Protein AF-A0A2L1C9D6-F1 (afdb_monomer_lite)

pLDDT: mean 70.88, std 12.67, range [43.53, 88.31]

Sequence (64 aa):
MENSNQNIEKTYETIYKILAGVEKEVLEKTGRKVLGMGITWDEEDFFMSVNMGVYQDVKLNIEE

Secondary structure (DSSP, 8-state):
--HHHHHHHHHHHHHHHHHHHHHHHHHHHHSEEE---EEEE-SS-EEEE--TT-EEE-------

Radius of gyration: 15.69 Å; chains: 1; bounding box: 38×18×48 Å

Foldseek 3Di:
DPPPVVVVVVVVVVVVVVVVVVQVVCCVVPVKGAQDWDWDDDPVDTDTDRDPPGIDRDPPPPDD

Structure (mmCIF, N/CA/C/O backbone):
data_AF-A0A2L1C9D6-F1
#
_entry.id   AF-A0A2L1C9D6-F1
#
loop_
_atom_site.group_PDB
_atom_site.id
_atom_site.type_symbol
_atom_site.label_atom_id
_atom_site.label_alt_id
_atom_site.label_comp_id
_atom_site.label_asym_id
_atom_site.label_entity_id
_atom_site.label_seq_id
_atom_site.pdbx_PDB_ins_code
_atom_site.Cartn_x
_atom_site.Cartn_y
_atom_site.Cartn_z
_atom_site.occupancy
_atom_site.B_iso_or_equiv
_atom_site.auth_seq_id
_atom_site.auth_comp_id
_atom_site.auth_asym_id
_atom_site.auth_atom_id
_atom_site.pdbx_PDB_model_num
ATOM 1 N N . MET A 1 1 ? 26.133 -8.653 -18.894 1.00 50.53 1 MET A N 1
ATOM 2 C CA . MET A 1 1 ? 24.803 -9.074 -18.395 1.00 50.53 1 MET A CA 1
ATOM 3 C C . MET A 1 1 ? 24.528 -8.570 -16.966 1.00 50.53 1 MET A C 1
ATOM 5 O O . MET A 1 1 ? 23.688 -9.136 -16.290 1.00 50.53 1 MET A O 1
ATOM 9 N N . GLU A 1 2 ? 25.143 -7.466 -16.514 1.00 49.56 2 GLU A N 1
ATOM 10 C CA . GLU A 1 2 ? 24.981 -6.963 -15.128 1.00 49.56 2 GLU A CA 1
ATOM 11 C C . GLU A 1 2 ? 23.999 -5.781 -14.981 1.00 49.56 2 GLU A C 1
ATOM 13 O O . GLU A 1 2 ? 23.670 -5.400 -13.865 1.00 49.56 2 GLU A O 1
ATOM 18 N N . ASN A 1 3 ? 23.463 -5.230 -16.079 1.00 53.38 3 ASN A N 1
ATOM 19 C CA . ASN A 1 3 ? 22.612 -4.025 -16.036 1.00 53.38 3 ASN A CA 1
ATOM 20 C C . ASN A 1 3 ? 21.110 -4.286 -15.781 1.00 53.38 3 ASN A C 1
ATOM 22 O O . ASN A 1 3 ? 20.403 -3.375 -15.364 1.00 53.38 3 ASN A O 1
ATOM 26 N N . SER A 1 4 ? 20.596 -5.501 -16.016 1.00 56.81 4 SER A N 1
ATOM 27 C CA . SER A 1 4 ? 19.156 -5.784 -15.846 1.00 56.81 4 SER A CA 1
ATOM 28 C C . SER A 1 4 ? 18.737 -5.955 -14.386 1.00 56.81 4 SER A C 1
ATOM 30 O O . SER A 1 4 ? 17.660 -5.501 -14.012 1.00 56.81 4 SER A O 1
ATOM 32 N N . ASN A 1 5 ? 19.579 -6.565 -13.547 1.00 58.94 5 ASN A N 1
ATOM 33 C CA . ASN A 1 5 ? 19.193 -6.885 -12.169 1.00 58.94 5 ASN A CA 1
ATOM 34 C C . ASN A 1 5 ? 19.086 -5.632 -11.285 1.00 58.94 5 ASN A C 1
ATOM 36 O O . ASN A 1 5 ? 18.128 -5.509 -10.530 1.00 58.94 5 ASN A O 1
ATOM 40 N N . GLN A 1 6 ? 19.990 -4.658 -11.442 1.00 59.62 6 GLN A N 1
ATOM 41 C CA . GLN A 1 6 ? 19.941 -3.406 -10.671 1.00 59.62 6 GLN A CA 1
ATOM 42 C C . GLN A 1 6 ? 18.730 -2.526 -11.017 1.00 59.62 6 GLN A C 1
ATOM 44 O O . GLN A 1 6 ? 18.218 -1.815 -10.152 1.00 59.62 6 GLN A O 1
ATOM 49 N N . ASN A 1 7 ? 18.256 -2.558 -12.266 1.00 67.19 7 ASN A N 1
ATOM 50 C CA . ASN A 1 7 ? 17.047 -1.826 -12.652 1.00 67.19 7 ASN A CA 1
ATOM 51 C C . ASN A 1 7 ? 15.792 -2.459 -12.046 1.00 67.19 7 ASN A C 1
ATOM 53 O O . ASN A 1 7 ? 14.932 -1.742 -11.547 1.00 67.19 7 ASN A O 1
ATOM 57 N N . ILE A 1 8 ? 15.719 -3.791 -12.021 1.00 67.69 8 ILE A N 1
ATOM 58 C CA . ILE A 1 8 ? 14.609 -4.523 -11.402 1.00 67.69 8 ILE A CA 1
ATOM 59 C C . ILE A 1 8 ? 14.552 -4.258 -9.888 1.00 67.69 8 ILE A C 1
ATOM 61 O O . ILE A 1 8 ? 13.480 -3.979 -9.355 1.00 67.69 8 ILE A O 1
ATOM 65 N N . GLU A 1 9 ? 15.695 -4.271 -9.197 1.00 76.00 9 GLU A N 1
ATOM 66 C CA . GLU A 1 9 ? 15.770 -3.977 -7.757 1.00 76.00 9 GLU A CA 1
ATOM 67 C C . GLU A 1 9 ? 15.276 -2.561 -7.424 1.00 76.00 9 GLU A C 1
ATOM 69 O O . GLU A 1 9 ? 14.433 -2.392 -6.540 1.00 76.00 9 GLU A O 1
ATOM 74 N N . LYS A 1 10 ? 15.716 -1.546 -8.179 1.00 77.69 10 LYS A N 1
ATOM 75 C CA . LYS A 1 10 ? 15.256 -0.156 -7.998 1.00 77.69 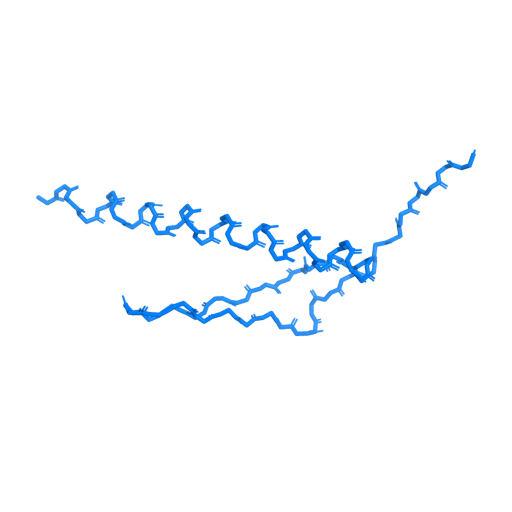10 LYS A CA 1
ATOM 76 C C . LYS A 1 10 ? 13.758 0.011 -8.252 1.00 77.69 10 LYS A C 1
ATOM 78 O O . LYS A 1 10 ? 13.094 0.780 -7.548 1.00 77.69 10 LYS A O 1
ATOM 83 N N . THR A 1 11 ? 13.216 -0.702 -9.239 1.00 76.75 11 THR A N 1
ATOM 84 C CA . THR A 1 11 ? 11.776 -0.710 -9.518 1.00 76.75 11 THR A CA 1
ATOM 85 C C . THR A 1 11 ? 10.999 -1.304 -8.345 1.00 76.75 11 THR A C 1
ATOM 87 O O . THR A 1 11 ? 10.042 -0.685 -7.877 1.00 76.75 11 THR A O 1
ATOM 90 N N . TYR A 1 12 ? 11.445 -2.435 -7.789 1.00 80.75 12 TYR A N 1
ATOM 91 C CA . TYR A 1 12 ? 10.810 -3.021 -6.607 1.00 80.75 12 TYR A CA 1
ATOM 92 C C . TYR A 1 12 ? 10.881 -2.104 -5.384 1.00 80.75 12 TYR A C 1
ATOM 94 O O . TYR A 1 12 ? 9.867 -1.917 -4.715 1.00 80.75 12 TYR A O 1
ATOM 102 N N . GLU A 1 13 ? 12.027 -1.479 -5.103 1.00 84.44 13 GLU A N 1
ATOM 103 C CA . GLU A 1 13 ? 12.142 -0.514 -4.000 1.00 84.44 13 GLU A CA 1
ATOM 104 C C . GLU A 1 13 ? 11.161 0.656 -4.139 1.00 84.44 13 GLU A C 1
ATOM 106 O O . GLU A 1 13 ? 10.577 1.109 -3.152 1.00 84.44 13 GLU A O 1
ATOM 111 N N . THR A 1 14 ? 10.976 1.147 -5.365 1.00 83.62 14 THR A N 1
ATOM 112 C CA . THR A 1 14 ? 10.042 2.238 -5.660 1.00 83.62 14 THR A CA 1
ATOM 113 C C . THR A 1 14 ? 8.605 1.787 -5.413 1.00 83.62 14 THR A C 1
ATOM 115 O O . THR A 1 14 ? 7.869 2.459 -4.692 1.00 83.62 14 THR A O 1
ATOM 118 N N . ILE A 1 15 ? 8.237 0.605 -5.912 1.00 81.44 15 ILE A N 1
ATOM 119 C CA . ILE A 1 15 ? 6.930 -0.017 -5.678 1.00 81.44 15 ILE A CA 1
ATOM 120 C C . ILE A 1 15 ? 6.647 -0.167 -4.176 1.00 81.44 15 ILE A C 1
ATOM 122 O O . ILE A 1 15 ? 5.595 0.268 -3.706 1.00 81.44 15 ILE A O 1
ATOM 126 N N . TYR A 1 16 ? 7.590 -0.710 -3.401 1.00 83.31 16 TYR A N 1
ATOM 127 C CA . TYR A 1 16 ? 7.411 -0.890 -1.958 1.00 83.31 16 TYR A CA 1
ATOM 128 C C . TYR A 1 16 ? 7.187 0.431 -1.220 1.00 83.31 16 TYR A C 1
ATOM 130 O O . TYR A 1 16 ? 6.336 0.499 -0.332 1.00 83.31 16 TYR A O 1
ATOM 138 N N . LYS A 1 17 ? 7.908 1.495 -1.594 1.00 86.31 17 LYS A N 1
ATOM 139 C CA . LYS A 1 17 ? 7.720 2.827 -0.998 1.00 86.31 17 LYS A CA 1
ATOM 140 C C . LYS A 1 17 ? 6.329 3.384 -1.276 1.00 86.31 17 LYS A C 1
ATOM 142 O O . LYS A 1 17 ? 5.716 3.945 -0.369 1.00 86.31 17 LYS A O 1
ATOM 147 N N . ILE A 1 18 ? 5.832 3.220 -2.501 1.00 83.25 18 ILE A N 1
ATOM 148 C CA . ILE A 1 18 ? 4.496 3.691 -2.870 1.00 83.25 18 ILE A CA 1
ATOM 149 C C . ILE A 1 18 ? 3.432 2.907 -2.087 1.00 83.25 18 ILE A C 1
ATOM 151 O O . ILE A 1 18 ? 2.570 3.523 -1.462 1.00 83.25 18 ILE A O 1
ATOM 155 N N . LEU A 1 19 ? 3.530 1.572 -2.049 1.00 83.50 19 LEU A N 1
ATOM 156 C CA . LEU A 1 19 ? 2.602 0.718 -1.299 1.00 83.50 19 LEU A CA 1
ATOM 157 C C . LEU A 1 19 ? 2.539 1.099 0.185 1.00 83.50 19 LEU A C 1
ATOM 159 O O . LEU A 1 19 ? 1.451 1.314 0.712 1.00 83.50 19 LEU A O 1
ATOM 163 N N . ALA A 1 20 ? 3.692 1.261 0.838 1.00 85.75 20 ALA A N 1
ATOM 164 C CA . ALA A 1 20 ? 3.753 1.663 2.243 1.00 85.75 20 ALA A CA 1
ATOM 165 C C . ALA A 1 20 ? 3.115 3.044 2.490 1.00 85.75 20 ALA A C 1
ATOM 167 O O . ALA A 1 20 ? 2.466 3.261 3.515 1.00 85.75 20 ALA A O 1
ATOM 168 N N . GLY A 1 21 ? 3.274 3.977 1.544 1.00 86.81 21 GLY A N 1
ATOM 169 C CA . GLY A 1 21 ? 2.617 5.283 1.588 1.00 86.81 21 GLY A CA 1
ATOM 170 C C . GLY A 1 21 ? 1.092 5.174 1.532 1.00 86.81 21 GLY A C 1
ATOM 171 O O . GLY A 1 21 ? 0.407 5.788 2.349 1.00 86.81 21 GLY A O 1
ATOM 172 N N . VAL A 1 22 ? 0.566 4.343 0.628 1.00 84.31 22 VAL A N 1
ATOM 173 C CA . VAL A 1 22 ? -0.879 4.111 0.481 1.00 84.31 22 VAL A CA 1
ATOM 174 C C . VAL A 1 22 ? -1.471 3.442 1.722 1.00 84.31 22 VAL A C 1
ATOM 176 O O . VAL A 1 22 ? -2.513 3.884 2.202 1.00 84.31 22 VAL A O 1
ATOM 179 N N . GLU A 1 23 ? -0.821 2.416 2.285 1.00 85.88 23 GLU A N 1
ATOM 180 C CA . GLU A 1 23 ? -1.305 1.765 3.515 1.00 85.88 23 GLU A CA 1
ATOM 181 C C . GLU A 1 23 ? -1.419 2.752 4.671 1.00 85.88 23 GLU A C 1
ATOM 183 O O . GLU A 1 23 ? -2.426 2.769 5.383 1.00 85.88 23 GLU A O 1
ATOM 188 N N . LYS A 1 24 ? -0.389 3.590 4.834 1.00 88.31 24 LYS A N 1
ATOM 189 C CA . LYS A 1 24 ? -0.359 4.629 5.856 1.00 88.31 24 LYS A CA 1
ATOM 190 C C . LYS A 1 24 ? -1.488 5.635 5.648 1.00 88.31 24 LYS A C 1
ATOM 192 O O . LYS A 1 24 ? -2.220 5.919 6.590 1.00 88.31 24 LYS A O 1
ATOM 197 N N . GLU A 1 25 ? -1.664 6.132 4.426 1.00 87.38 25 GLU A N 1
ATOM 198 C CA . GLU A 1 25 ? -2.707 7.108 4.111 1.00 87.38 25 GLU A CA 1
ATOM 199 C C . GLU A 1 25 ? -4.116 6.544 4.3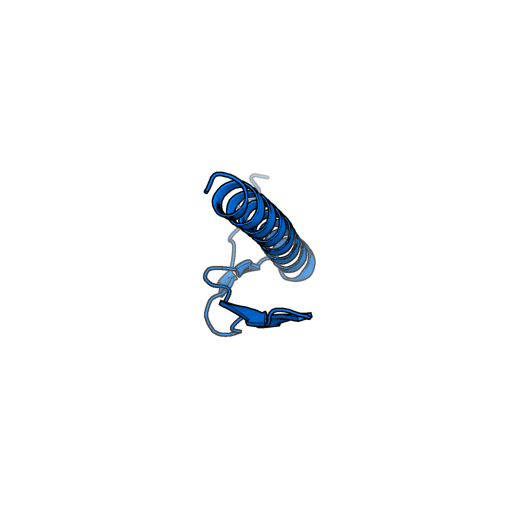52 1.00 87.38 25 GLU A C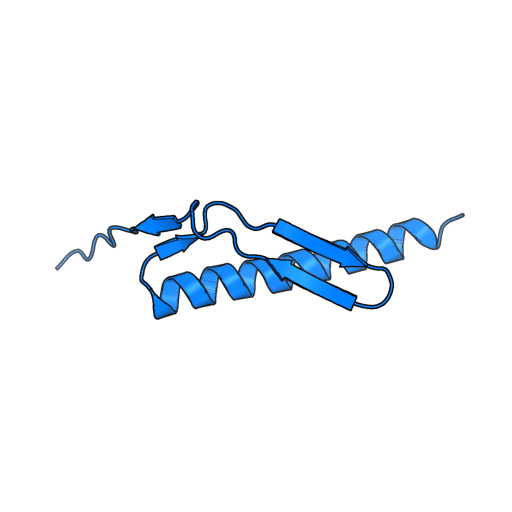 1
ATOM 201 O O . GLU A 1 25 ? -4.965 7.221 4.937 1.00 87.38 25 GLU A O 1
ATOM 206 N N . VAL A 1 26 ? -4.372 5.296 3.946 1.00 84.81 26 VAL A N 1
ATOM 207 C CA . VAL A 1 26 ? -5.659 4.632 4.192 1.00 84.81 26 VAL A CA 1
ATOM 208 C C . VAL A 1 26 ? -5.899 4.477 5.691 1.00 84.81 26 VAL A C 1
ATOM 210 O O . VAL A 1 26 ? -6.994 4.798 6.158 1.00 84.81 26 VAL A O 1
ATOM 213 N N . LEU A 1 27 ? -4.894 4.045 6.454 1.00 86.69 27 LEU A N 1
ATOM 214 C CA . LEU A 1 27 ? -5.008 3.909 7.903 1.00 86.69 27 LEU A CA 1
ATOM 215 C C . LEU A 1 2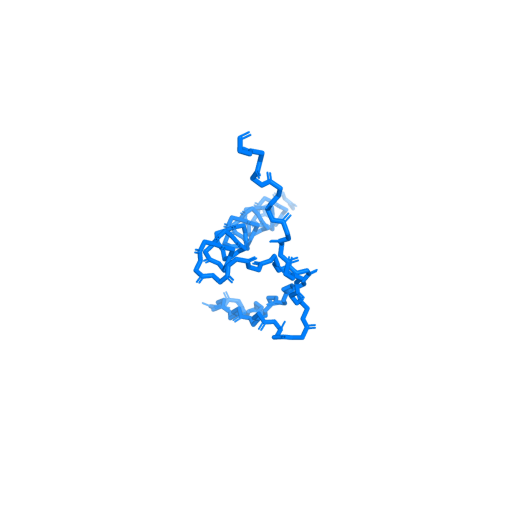7 ? -5.307 5.252 8.576 1.00 86.69 27 LEU A C 1
ATOM 217 O O . LEU A 1 27 ? -6.230 5.327 9.383 1.00 86.69 27 LEU A O 1
ATOM 221 N N . GLU A 1 28 ? -4.585 6.312 8.216 1.00 86.94 28 GLU A N 1
ATOM 222 C CA . GLU A 1 28 ? -4.769 7.652 8.786 1.00 86.94 28 GLU A CA 1
ATOM 223 C C . GLU A 1 28 ? -6.144 8.245 8.453 1.00 86.94 28 GLU A C 1
ATOM 225 O O . GLU A 1 28 ? -6.770 8.870 9.308 1.00 86.94 28 GLU A O 1
ATOM 230 N N . LYS A 1 29 ? -6.645 8.034 7.230 1.00 85.56 29 LYS A N 1
ATOM 231 C CA . LYS A 1 29 ? -7.929 8.602 6.786 1.00 85.56 29 LYS A CA 1
ATOM 232 C C . LYS A 1 29 ? -9.146 7.795 7.213 1.00 85.56 29 LYS A C 1
ATOM 234 O O . LYS A 1 29 ? -10.228 8.361 7.345 1.00 85.56 29 LYS A O 1
ATOM 239 N N . THR A 1 30 ? -9.004 6.480 7.358 1.00 84.06 30 THR A N 1
ATOM 240 C CA . THR A 1 30 ? -10.155 5.580 7.536 1.00 84.06 30 THR A CA 1
ATOM 241 C C . THR A 1 30 ? -10.126 4.790 8.839 1.00 84.06 30 THR A C 1
ATOM 243 O O . THR A 1 30 ? -11.138 4.196 9.197 1.00 84.06 30 THR A O 1
ATOM 246 N N . GLY A 1 31 ? -8.989 4.745 9.542 1.00 83.25 31 GLY A N 1
ATOM 247 C CA . GLY A 1 31 ? -8.783 3.848 10.683 1.00 83.25 31 GLY A CA 1
ATOM 248 C C . GLY A 1 31 ? -8.698 2.369 10.288 1.00 83.25 31 GLY A C 1
ATOM 249 O O . GLY A 1 31 ? -8.754 1.488 11.148 1.00 83.25 31 GLY A O 1
ATOM 250 N N . ARG A 1 32 ? -8.582 2.071 8.988 1.00 83.88 32 ARG A N 1
ATOM 251 C CA . ARG A 1 32 ? -8.556 0.706 8.460 1.00 83.88 32 ARG A CA 1
ATOM 252 C C . ARG A 1 32 ? -7.181 0.336 7.955 1.00 83.88 32 ARG A C 1
ATOM 254 O O . ARG A 1 32 ? -6.516 1.104 7.268 1.00 83.88 32 ARG A O 1
ATOM 261 N N . LYS A 1 33 ? -6.785 -0.894 8.244 1.00 83.56 33 LYS A N 1
ATOM 262 C CA . LYS A 1 33 ? -5.582 -1.502 7.699 1.00 83.56 33 LYS A CA 1
ATOM 263 C C . LYS A 1 33 ? -5.898 -2.114 6.344 1.00 83.56 33 LYS A C 1
ATOM 265 O O . LYS A 1 33 ? -6.879 -2.843 6.208 1.00 83.56 33 LYS A O 1
ATOM 270 N N . VAL A 1 34 ? -5.041 -1.860 5.365 1.00 82.50 34 VAL A N 1
ATOM 271 C CA . VAL A 1 34 ? -5.062 -2.574 4.088 1.00 82.50 34 VAL A CA 1
ATOM 272 C C . VAL A 1 34 ? -4.451 -3.959 4.291 1.00 82.50 34 VAL A C 1
ATOM 274 O O . VAL A 1 34 ? -3.393 -4.096 4.896 1.00 82.50 34 VAL A O 1
ATOM 277 N N . LEU A 1 35 ? -5.143 -5.000 3.842 1.00 78.38 35 LEU A N 1
ATOM 278 C CA . LEU A 1 35 ? -4.688 -6.391 3.921 1.00 78.38 35 LEU A CA 1
ATOM 279 C C . LEU A 1 35 ? -4.187 -6.917 2.572 1.00 78.38 35 LEU A C 1
ATOM 281 O O . LEU A 1 35 ? -3.517 -7.945 2.529 1.00 78.38 35 LEU A O 1
ATOM 285 N N . GLY A 1 36 ? -4.522 -6.242 1.472 1.00 77.50 36 GLY A N 1
ATOM 286 C CA . GLY A 1 36 ? -4.073 -6.612 0.136 1.00 77.50 36 GLY A CA 1
ATOM 287 C C . GLY A 1 36 ? -4.153 -5.446 -0.842 1.00 77.50 36 GLY A C 1
ATOM 288 O O . GLY A 1 36 ? -5.155 -4.734 -0.900 1.00 77.50 36 GLY A O 1
ATOM 289 N N . MET A 1 37 ? -3.095 -5.271 -1.632 1.00 77.12 37 MET A N 1
ATOM 290 C CA . MET A 1 37 ? -3.004 -4.277 -2.702 1.00 77.12 37 MET A CA 1
ATOM 291 C C . MET A 1 37 ? -2.480 -4.946 -3.966 1.00 77.12 37 MET A C 1
ATOM 293 O O . MET A 1 37 ? -1.558 -5.757 -3.902 1.00 77.12 37 MET A O 1
ATOM 297 N N . GLY A 1 38 ? -3.074 -4.604 -5.107 1.00 73.06 38 GLY A N 1
ATOM 298 C CA . GLY A 1 38 ? -2.581 -5.009 -6.416 1.00 73.06 38 GLY A CA 1
ATOM 299 C C . GLY A 1 38 ? -1.937 -3.820 -7.114 1.00 73.06 38 GLY A C 1
ATOM 300 O O . GLY A 1 38 ? -2.506 -2.727 -7.135 1.00 73.06 38 GLY A O 1
ATOM 301 N N . ILE A 1 39 ? -0.770 -4.037 -7.711 1.00 71.88 39 ILE A N 1
ATOM 302 C CA . ILE A 1 39 ? -0.164 -3.078 -8.633 1.00 71.88 39 ILE A CA 1
ATOM 303 C C . ILE A 1 39 ? -0.216 -3.682 -10.020 1.00 71.88 39 ILE A C 1
ATOM 305 O O . ILE A 1 39 ? 0.222 -4.812 -10.227 1.00 71.88 39 ILE A O 1
ATOM 309 N N . THR A 1 40 ? -0.746 -2.904 -10.954 1.00 69.81 40 THR A N 1
ATOM 310 C CA . THR A 1 40 ? -0.567 -3.160 -12.376 1.00 69.81 40 THR A CA 1
ATOM 311 C C . THR A 1 40 ? 0.529 -2.222 -12.853 1.00 69.81 40 THR A C 1
ATOM 313 O O . THR A 1 40 ? 0.449 -1.007 -12.673 1.00 69.81 40 THR A O 1
ATOM 316 N N . TRP A 1 41 ? 1.588 -2.797 -13.398 1.00 69.19 41 TRP A N 1
ATOM 317 C CA . TRP A 1 41 ? 2.718 -2.052 -13.926 1.00 69.19 41 TRP A CA 1
ATOM 318 C C . TRP A 1 41 ? 2.809 -2.328 -15.421 1.00 69.19 41 TRP A C 1
ATOM 320 O O . TRP A 1 41 ? 2.827 -3.493 -15.820 1.00 69.19 41 TRP A O 1
ATOM 330 N N . ASP A 1 42 ? 2.829 -1.256 -16.209 1.00 64.88 42 ASP A N 1
ATOM 331 C CA . ASP A 1 42 ? 3.200 -1.272 -17.620 1.00 64.88 42 ASP A CA 1
ATOM 332 C C . ASP A 1 42 ? 4.504 -0.473 -17.781 1.00 64.88 42 ASP A C 1
ATOM 334 O O . ASP A 1 42 ? 4.826 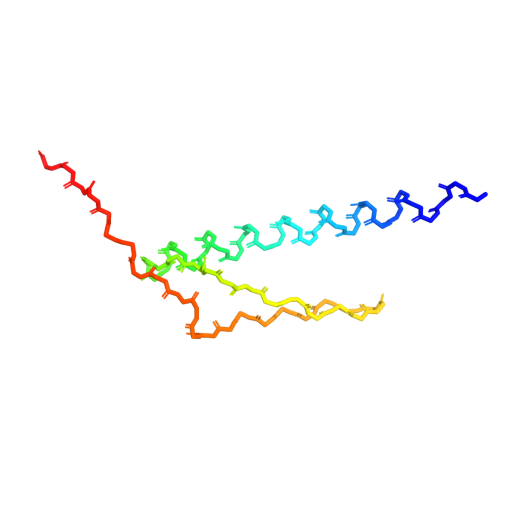0.370 -16.940 1.00 64.88 42 ASP A O 1
ATOM 338 N N . GLU A 1 43 ? 5.289 -0.743 -18.822 1.00 59.94 43 GLU A N 1
ATOM 339 C CA . GLU A 1 43 ? 6.662 -0.225 -18.964 1.00 59.94 43 GLU A CA 1
ATOM 340 C C . GLU A 1 43 ? 6.754 1.316 -18.921 1.00 59.94 43 GLU A C 1
ATOM 342 O O . GLU A 1 43 ? 7.804 1.851 -18.560 1.00 59.94 43 GLU A O 1
ATOM 347 N N . GLU A 1 44 ? 5.656 2.021 -19.214 1.00 60.72 44 GLU A N 1
ATOM 348 C CA . GLU A 1 44 ? 5.575 3.487 -19.239 1.00 60.72 44 GLU A CA 1
ATOM 349 C C . GLU A 1 44 ? 4.774 4.102 -18.074 1.00 60.72 44 GLU A C 1
ATOM 351 O O . GLU A 1 44 ? 5.009 5.262 -17.741 1.00 60.72 44 GLU A O 1
ATOM 356 N N . ASP A 1 45 ? 3.895 3.342 -17.403 1.00 58.34 45 ASP A N 1
ATOM 357 C CA . ASP A 1 45 ? 2.962 3.868 -16.396 1.00 58.34 45 ASP A CA 1
ATOM 358 C C . ASP A 1 45 ? 2.709 2.896 -15.226 1.00 58.34 45 ASP A C 1
ATOM 360 O O . ASP A 1 45 ? 2.573 1.678 -15.381 1.00 58.34 45 ASP A O 1
ATOM 364 N N . PHE A 1 46 ? 2.568 3.454 -14.018 1.00 59.72 46 PHE A N 1
ATOM 365 C CA . PHE A 1 46 ? 2.166 2.703 -12.825 1.00 59.72 46 PHE A CA 1
ATOM 366 C C . PHE A 1 46 ? 0.692 2.948 -12.510 1.00 59.72 46 PHE A C 1
ATOM 368 O O . PHE A 1 46 ? 0.304 4.061 -12.149 1.00 59.72 46 PHE A O 1
ATOM 375 N N . PHE A 1 47 ? -0.123 1.892 -12.557 1.00 63.31 47 PHE A N 1
ATOM 376 C CA . PHE A 1 47 ? -1.509 1.940 -12.105 1.00 63.31 47 PHE A CA 1
ATOM 377 C C . PHE A 1 47 ? -1.686 1.131 -10.818 1.00 63.31 47 PHE A C 1
ATOM 379 O O . PHE A 1 47 ? -1.475 -0.084 -10.766 1.00 63.31 47 PHE A O 1
ATOM 386 N N . MET A 1 48 ? -2.111 1.802 -9.751 1.00 61.94 48 MET A N 1
ATOM 387 C CA . MET A 1 48 ? -2.390 1.143 -8.478 1.00 61.94 48 MET A CA 1
ATOM 388 C C . MET A 1 48 ? -3.882 0.919 -8.299 1.00 61.94 48 MET A C 1
ATOM 390 O O . MET A 1 48 ? -4.670 1.862 -8.321 1.00 61.94 48 MET A O 1
ATOM 394 N N . SER A 1 49 ? -4.259 -0.330 -8.037 1.00 62.75 49 SER A N 1
ATOM 395 C CA . SER A 1 49 ? -5.622 -0.688 -7.664 1.00 62.75 49 SER A CA 1
ATOM 396 C C . SER A 1 49 ? -5.625 -1.234 -6.240 1.00 62.75 49 SER A C 1
ATOM 398 O O . SER A 1 49 ? -5.168 -2.351 -5.977 1.00 62.75 49 SER A O 1
ATOM 400 N N . VAL A 1 50 ? -6.166 -0.459 -5.305 1.00 59.41 50 VAL A N 1
ATOM 401 C CA . VAL A 1 50 ? -6.417 -0.955 -3.951 1.00 59.41 50 VAL A CA 1
ATOM 402 C C . VAL A 1 50 ? -7.757 -1.683 -3.971 1.00 59.41 50 VAL A C 1
ATOM 404 O O . VAL A 1 50 ? -8.796 -1.082 -4.242 1.00 59.41 50 VAL A O 1
ATOM 407 N N . ASN A 1 51 ? -7.736 -2.996 -3.742 1.00 57.53 51 ASN A N 1
ATOM 408 C CA . ASN A 1 51 ? -8.943 -3.810 -3.828 1.00 57.53 51 ASN A CA 1
ATOM 409 C C . ASN A 1 51 ? -9.791 -3.609 -2.567 1.00 57.53 51 ASN A C 1
ATOM 411 O O . ASN A 1 51 ? -9.389 -3.986 -1.466 1.00 57.53 51 ASN A O 1
ATOM 415 N N . MET A 1 52 ? -10.980 -3.027 -2.735 1.00 54.12 52 MET A N 1
ATOM 416 C CA . MET A 1 52 ? -11.798 -2.533 -1.625 1.00 54.12 52 MET A CA 1
ATOM 417 C C . MET A 1 52 ? -12.333 -3.611 -0.654 1.00 54.12 52 MET A C 1
ATOM 419 O O . MET A 1 52 ? -12.915 -3.279 0.376 1.00 54.12 52 MET A O 1
ATOM 423 N N . GLY A 1 53 ? -12.159 -4.897 -0.973 1.00 54.31 53 GLY A N 1
ATOM 424 C CA . GLY A 1 53 ? -12.637 -6.026 -0.169 1.00 54.31 53 GLY A CA 1
ATOM 425 C C . GLY A 1 53 ? -11.657 -6.551 0.887 1.00 54.31 53 GLY A C 1
ATOM 426 O O . GLY A 1 53 ? -12.024 -7.461 1.625 1.00 54.31 53 GLY A O 1
ATOM 427 N N . VAL A 1 54 ? -10.429 -6.024 0.969 1.00 64.00 54 VAL A N 1
ATOM 428 C CA . VAL A 1 54 ? -9.374 -6.542 1.866 1.00 64.00 54 VAL A CA 1
ATOM 429 C C . VAL A 1 54 ? -8.924 -5.455 2.848 1.00 64.00 54 VAL A C 1
ATOM 431 O O . VAL A 1 54 ? -7.748 -5.120 2.937 1.00 64.00 54 VAL A O 1
ATOM 434 N N . TYR A 1 55 ? -9.863 -4.859 3.581 1.00 68.25 55 TYR A N 1
ATOM 435 C CA . TYR A 1 55 ? -9.545 -3.962 4.695 1.00 68.25 55 TYR A CA 1
ATOM 436 C C . TYR A 1 55 ? -9.949 -4.597 6.019 1.00 68.25 55 TYR A C 1
ATOM 438 O O . TYR A 1 55 ? -10.960 -5.291 6.104 1.00 68.25 55 TYR A O 1
ATOM 446 N N . GLN A 1 56 ? -9.177 -4.322 7.062 1.00 73.62 56 GLN A N 1
ATOM 447 C CA . GLN A 1 56 ? -9.495 -4.702 8.430 1.00 73.62 56 GLN A CA 1
ATOM 448 C C . GLN A 1 56 ? -9.666 -3.445 9.272 1.00 73.62 56 GLN A C 1
ATOM 450 O O . GLN A 1 56 ? -8.775 -2.595 9.297 1.00 73.62 56 GLN A O 1
ATOM 455 N N . ASP A 1 57 ? -10.783 -3.337 9.989 1.00 73.19 57 ASP A N 1
ATOM 456 C CA . ASP A 1 57 ? -10.930 -2.301 11.009 1.00 73.19 57 ASP A CA 1
ATOM 457 C C . ASP A 1 57 ? -9.876 -2.529 12.102 1.00 73.19 57 ASP A C 1
ATOM 459 O O . ASP A 1 57 ? -9.786 -3.612 12.694 1.00 73.19 57 ASP A O 1
ATOM 463 N N . VAL A 1 58 ? -9.052 -1.514 12.363 1.00 68.25 58 VAL A N 1
ATOM 464 C CA . VAL A 1 58 ? -8.040 -1.590 13.415 1.00 68.25 58 VAL A CA 1
ATOM 465 C C . VAL A 1 58 ? -8.697 -1.139 14.710 1.00 68.25 58 VAL A C 1
ATOM 467 O O . VAL A 1 58 ? -8.965 0.044 14.901 1.00 68.25 58 VAL A O 1
ATOM 470 N N . LYS A 1 59 ? -8.961 -2.076 15.627 1.00 61.84 59 LYS A N 1
ATOM 471 C CA . LYS A 1 59 ? -9.244 -1.702 17.017 1.00 61.84 59 LYS A CA 1
ATOM 472 C C . LYS A 1 59 ? -7.954 -1.145 17.611 1.00 61.84 59 LYS A C 1
ATOM 474 O O . LYS A 1 59 ? -7.077 -1.907 18.008 1.00 61.84 59 LYS A O 1
ATOM 479 N N . LEU A 1 60 ? -7.815 0.177 17.614 1.00 57.66 60 LEU A N 1
ATOM 480 C CA . LEU A 1 60 ? -6.772 0.840 18.382 1.00 57.66 60 LEU A CA 1
ATOM 481 C C . LEU A 1 60 ? -7.131 0.642 19.858 1.00 57.66 60 LEU A C 1
ATOM 483 O O . LEU A 1 60 ? -8.114 1.207 20.334 1.00 57.66 60 LEU A O 1
ATOM 4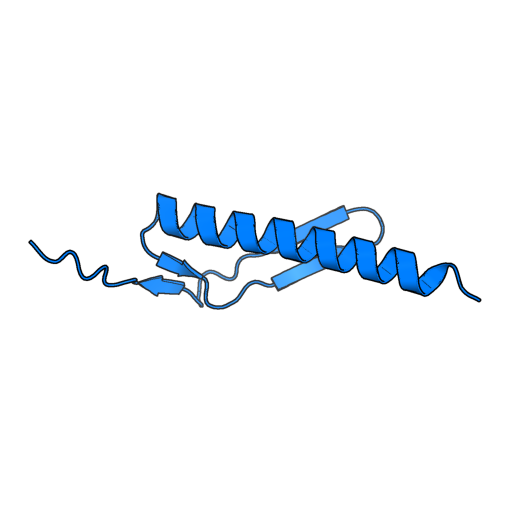87 N N . ASN A 1 61 ? -6.380 -0.207 20.561 1.00 50.91 61 ASN A N 1
ATOM 488 C CA . ASN A 1 61 ? -6.413 -0.235 22.020 1.00 50.91 61 ASN A CA 1
ATOM 489 C C . ASN A 1 61 ? -5.801 1.084 22.494 1.00 50.91 61 ASN A C 1
ATOM 491 O O . ASN A 1 61 ? -4.586 1.198 22.634 1.00 50.91 61 ASN A O 1
ATOM 495 N N . ILE A 1 62 ? -6.642 2.100 22.648 1.00 51.59 62 ILE A N 1
ATOM 496 C CA . ILE A 1 62 ? -6.285 3.307 23.377 1.00 51.59 62 ILE A CA 1
ATOM 497 C C . ILE A 1 62 ? -6.484 2.930 24.844 1.00 51.59 62 ILE A C 1
ATOM 499 O O . ILE A 1 62 ? -7.618 2.765 25.287 1.00 51.59 62 ILE A O 1
ATOM 503 N N . GLU A 1 63 ? -5.388 2.668 25.553 1.00 49.06 63 GLU A N 1
ATOM 504 C CA . GLU A 1 63 ? -5.419 2.618 27.015 1.00 49.06 63 GLU A CA 1
ATOM 505 C C . GLU A 1 63 ? -5.656 4.056 27.508 1.00 49.06 63 GLU A C 1
ATOM 507 O O . GLU A 1 63 ? -4.885 4.954 27.162 1.00 49.06 63 GLU A O 1
ATOM 512 N N . GLU A 1 64 ? -6.772 4.271 28.216 1.00 43.53 64 GLU A N 1
ATOM 513 C CA . GLU A 1 64 ? -7.081 5.512 28.950 1.00 43.53 64 GLU A CA 1
ATOM 514 C C . GLU A 1 64 ? -6.251 5.632 30.233 1.00 43.53 64 GLU A C 1
ATOM 516 O O . GLU A 1 64 ? -6.077 4.604 30.931 1.00 43.53 64 GLU A O 1
#

Organism: Methanococcus maripaludis (NCBI:txid39152)